Protein AF-A0A7J4EYI5-F1 (afdb_monomer)

Radius of gyration: 13.17 Å; Cα contacts (8 Å, |Δi|>4): 107; chains: 1; bounding box: 33×22×32 Å

Structure (mmCIF, N/CA/C/O backbone):
data_AF-A0A7J4EYI5-F1
#
_entry.id   AF-A0A7J4EYI5-F1
#
loop_
_atom_site.group_PDB
_atom_site.id
_atom_site.type_symbol
_atom_site.label_atom_id
_atom_site.label_alt_id
_atom_site.label_comp_id
_atom_site.label_asym_id
_atom_site.label_entity_id
_atom_site.label_seq_id
_atom_site.pdbx_PDB_ins_code
_atom_site.Cartn_x
_atom_site.Cartn_y
_atom_site.Cartn_z
_atom_site.occupancy
_atom_site.B_iso_or_equiv
_atom_site.auth_seq_id
_atom_site.auth_comp_id
_atom_site.auth_asym_id
_atom_site.auth_atom_id
_atom_site.pdbx_PDB_model_num
ATOM 1 N N . ALA A 1 1 ? -18.274 3.293 6.964 1.00 93.19 1 ALA A N 1
ATOM 2 C CA . ALA A 1 1 ? -17.429 2.098 7.154 1.00 93.19 1 ALA A CA 1
ATOM 3 C C . ALA A 1 1 ? -17.949 1.237 8.305 1.00 93.19 1 ALA A C 1
ATOM 5 O O . ALA A 1 1 ? -18.732 0.346 8.021 1.00 93.19 1 ALA A O 1
ATOM 6 N N . LYS A 1 2 ? -17.668 1.566 9.579 1.00 96.00 2 LYS A N 1
ATOM 7 C CA . LYS A 1 2 ? -18.045 0.757 10.766 1.00 96.00 2 LYS A CA 1
ATOM 8 C C . LYS A 1 2 ? -19.498 0.254 10.787 1.00 96.00 2 LYS A C 1
ATOM 10 O O . LYS A 1 2 ? -19.729 -0.946 10.802 1.00 96.00 2 LYS A O 1
ATOM 15 N N . ARG A 1 3 ? -20.488 1.153 10.691 1.00 97.62 3 ARG A N 1
ATOM 16 C CA . ARG A 1 3 ? -21.920 0.774 10.672 1.00 97.62 3 ARG A CA 1
ATOM 17 C C . ARG A 1 3 ? -22.294 -0.158 9.512 1.00 97.62 3 ARG A C 1
ATOM 19 O O . ARG A 1 3 ? -23.190 -0.977 9.660 1.00 97.62 3 ARG A O 1
ATOM 26 N N . LEU A 1 4 ? -21.633 0.002 8.367 1.00 97.81 4 LEU A N 1
ATOM 27 C CA . LEU A 1 4 ? -21.891 -0.782 7.158 1.00 97.81 4 LEU A CA 1
ATOM 28 C C . LEU A 1 4 ? -21.103 -2.099 7.127 1.00 97.81 4 LEU A C 1
ATOM 30 O O . LEU A 1 4 ? -21.328 -2.875 6.212 1.00 97.81 4 LEU A O 1
ATOM 34 N N . LYS A 1 5 ? -20.209 -2.343 8.102 1.00 96.75 5 LYS A N 1
ATOM 35 C CA . LYS A 1 5 ? -19.379 -3.555 8.200 1.00 96.75 5 LYS A CA 1
ATOM 36 C C . LYS A 1 5 ? -18.665 -3.892 6.884 1.00 96.75 5 LYS A C 1
ATOM 38 O O . LYS A 1 5 ? -18.736 -5.013 6.404 1.00 96.75 5 LYS A O 1
ATOM 43 N N . VAL A 1 6 ? -18.041 -2.879 6.285 1.00 97.88 6 VAL A N 1
ATOM 44 C CA . VAL A 1 6 ? -17.229 -3.056 5.072 1.00 97.88 6 VAL A CA 1
ATOM 45 C C . VAL A 1 6 ? -15.945 -3.809 5.406 1.00 97.88 6 VAL A C 1
ATOM 47 O O . VAL A 1 6 ? -15.411 -3.615 6.497 1.00 97.88 6 VAL A O 1
ATOM 50 N N . ASP A 1 7 ? -15.431 -4.588 4.458 1.00 98.00 7 ASP A N 1
ATOM 51 C CA . ASP A 1 7 ? -14.179 -5.334 4.631 1.00 98.00 7 ASP A CA 1
ATOM 52 C C . ASP A 1 7 ? -12.952 -4.410 4.670 1.00 98.00 7 ASP A C 1
ATOM 54 O O . ASP A 1 7 ? -12.017 -4.640 5.429 1.00 98.00 7 ASP A O 1
ATOM 58 N N . ALA A 1 8 ? -12.968 -3.331 3.878 1.00 98.25 8 ALA A N 1
ATOM 59 C CA . ALA A 1 8 ? -11.876 -2.365 3.812 1.00 98.25 8 ALA A CA 1
ATOM 60 C C . ALA A 1 8 ? -12.350 -0.960 3.407 1.00 98.25 8 ALA A C 1
ATOM 62 O O . ALA A 1 8 ? -13.458 -0.763 2.897 1.00 98.25 8 ALA A O 1
ATOM 63 N N . VAL A 1 9 ? -11.482 0.034 3.601 1.00 98.50 9 VAL A N 1
ATOM 64 C CA . VAL A 1 9 ? -11.630 1.395 3.064 1.00 98.50 9 VAL A CA 1
ATOM 65 C C . VAL A 1 9 ? -10.446 1.771 2.179 1.00 98.50 9 VAL A C 1
ATOM 67 O O . VAL A 1 9 ? -9.349 1.249 2.338 1.00 98.50 9 VAL A O 1
ATOM 70 N N . VAL A 1 10 ? -10.650 2.726 1.271 1.00 98.50 10 VAL A N 1
ATOM 71 C CA . VAL A 1 10 ? -9.576 3.276 0.431 1.00 98.50 10 VAL A CA 1
ATOM 72 C C . VAL A 1 10 ? -9.144 4.639 0.972 1.00 98.50 10 VAL A C 1
ATOM 74 O O . VAL A 1 10 ? -9.988 5.515 1.172 1.00 98.50 10 VAL A O 1
ATOM 77 N N . ALA A 1 11 ? -7.841 4.837 1.184 1.00 98.31 11 ALA A N 1
ATOM 78 C CA . ALA A 1 11 ? -7.269 6.084 1.702 1.00 98.31 11 ALA A CA 1
ATOM 79 C C . ALA A 1 11 ? -6.015 6.513 0.910 1.00 98.31 11 ALA A C 1
ATOM 81 O O . ALA A 1 11 ? -5.302 5.673 0.385 1.00 98.31 11 ALA A O 1
ATOM 82 N N . PRO A 1 12 ? -5.722 7.814 0.755 1.00 98.19 12 PRO A N 1
ATOM 83 C CA . PRO A 1 12 ? -4.682 8.260 -0.176 1.00 98.19 12 PRO A CA 1
ATOM 84 C C . PRO A 1 12 ? -3.255 8.124 0.387 1.00 98.19 12 PRO A C 1
ATOM 86 O O . PRO A 1 12 ? -2.898 8.827 1.332 1.00 98.19 12 PRO A O 1
ATOM 89 N N . ALA A 1 13 ? -2.388 7.356 -0.286 1.00 98.00 13 ALA A N 1
ATOM 90 C CA . ALA A 1 13 ? -0.954 7.274 0.034 1.00 98.00 13 ALA A CA 1
ATOM 91 C C . ALA A 1 13 ? -0.207 8.606 -0.195 1.00 98.00 13 ALA A C 1
ATOM 93 O O . ALA A 1 13 ? 0.796 8.897 0.449 1.00 98.00 13 ALA A O 1
ATOM 94 N N . THR A 1 14 ? -0.708 9.453 -1.101 1.00 97.88 14 THR A N 1
ATOM 95 C CA . THR A 1 14 ? -0.122 10.768 -1.426 1.00 97.88 14 THR A CA 1
ATOM 96 C C . THR A 1 14 ? -0.386 11.837 -0.363 1.00 97.88 14 THR A C 1
ATOM 98 O O . THR A 1 14 ? 0.110 12.957 -0.476 1.00 97.88 14 THR A O 1
ATOM 101 N N . ARG A 1 15 ? -1.185 11.530 0.670 1.00 98.00 15 ARG A N 1
ATOM 102 C CA . ARG A 1 15 ? -1.504 12.449 1.773 1.00 98.00 15 ARG A CA 1
ATOM 103 C C . ARG A 1 15 ? -1.432 11.714 3.121 1.00 98.00 15 ARG A C 1
ATOM 105 O O . ARG A 1 15 ? -2.489 11.446 3.695 1.00 98.00 15 ARG A O 1
ATOM 112 N N . PRO A 1 16 ? -0.224 11.429 3.650 1.00 96.94 16 PRO A N 1
ATOM 113 C CA . PRO A 1 16 ? -0.039 10.638 4.873 1.00 96.94 16 PRO A CA 1
ATOM 114 C C . PRO A 1 16 ? -0.851 11.130 6.079 1.00 96.94 16 PRO A C 1
ATOM 116 O O . PRO A 1 16 ? -1.466 10.327 6.767 1.00 96.94 16 PRO A O 1
ATOM 119 N N . GLU A 1 17 ? -0.976 12.445 6.280 1.00 97.81 17 GLU A N 1
ATOM 120 C CA . GLU A 1 17 ? 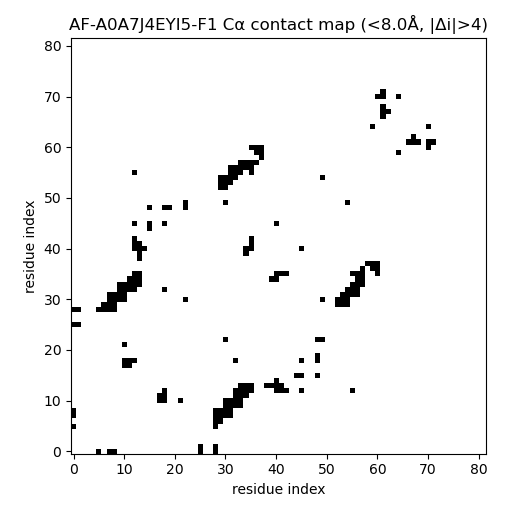-1.799 12.996 7.372 1.00 97.81 17 GLU A CA 1
ATOM 121 C C . GLU A 1 17 ? -3.285 12.617 7.254 1.00 97.81 17 GLU A C 1
ATOM 123 O O . GLU A 1 17 ? -3.956 12.312 8.243 1.00 97.81 17 GLU A O 1
ATOM 128 N N . ARG A 1 18 ? -3.818 12.581 6.022 1.00 98.19 18 ARG A N 1
ATOM 129 C CA . ARG A 1 18 ? -5.192 12.118 5.779 1.00 98.19 18 ARG A CA 1
ATOM 130 C C . ARG A 1 18 ? -5.310 10.609 5.939 1.00 98.19 18 ARG A C 1
ATOM 132 O O . ARG A 1 18 ? -6.323 10.162 6.464 1.00 98.19 18 ARG A O 1
ATOM 139 N N . LEU A 1 19 ? -4.311 9.846 5.493 1.00 98.56 19 LEU A N 1
ATOM 140 C CA . LEU A 1 19 ? -4.257 8.400 5.706 1.00 98.56 19 LEU A CA 1
ATOM 141 C C . LEU A 1 19 ? -4.311 8.076 7.204 1.00 98.56 19 LEU A C 1
ATOM 143 O O . LEU A 1 19 ? -5.185 7.320 7.618 1.00 98.56 19 LEU A O 1
ATOM 147 N N . LYS A 1 20 ? -3.466 8.723 8.014 1.00 98.56 20 LYS A N 1
ATOM 148 C CA . LYS A 1 20 ? -3.443 8.566 9.472 1.00 98.56 20 LYS A CA 1
ATOM 149 C C . LYS A 1 20 ? -4.785 8.914 10.109 1.00 98.56 20 LYS A C 1
ATOM 151 O O . LYS A 1 20 ? -5.359 8.092 10.811 1.00 98.56 20 LYS A O 1
ATOM 156 N N . THR A 1 21 ? -5.347 10.071 9.753 1.00 98.69 21 THR A N 1
ATOM 157 C CA . THR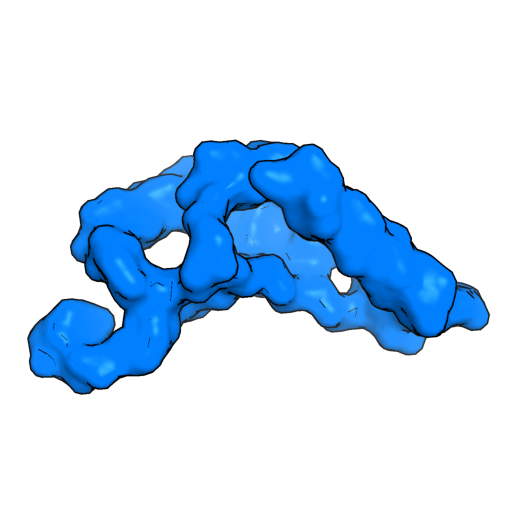 A 1 21 ? -6.676 10.486 10.235 1.00 98.69 21 THR A CA 1
ATOM 158 C C . THR A 1 21 ? -7.751 9.440 9.916 1.00 98.69 21 THR A C 1
ATOM 160 O O . THR A 1 21 ? -8.612 9.155 10.744 1.00 98.69 21 THR A O 1
ATOM 163 N N . ILE A 1 22 ? -7.725 8.853 8.713 1.00 98.44 22 ILE A N 1
ATOM 164 C CA . ILE A 1 22 ? -8.679 7.808 8.326 1.00 98.44 22 ILE A CA 1
ATOM 165 C C . ILE A 1 22 ? -8.432 6.529 9.130 1.00 98.44 22 ILE A C 1
ATOM 167 O O . ILE A 1 22 ? -9.407 5.980 9.641 1.00 98.44 22 ILE A O 1
ATOM 171 N N . LYS A 1 23 ? -7.176 6.083 9.276 1.00 98.12 23 LYS A N 1
ATOM 172 C CA . LYS A 1 23 ? -6.811 4.891 10.058 1.00 98.12 23 LYS A CA 1
ATOM 173 C C . LYS A 1 23 ? -7.309 5.006 11.503 1.00 98.12 23 LYS A C 1
ATOM 175 O O . LYS A 1 23 ? -8.011 4.110 11.965 1.00 98.12 23 LYS A O 1
ATOM 180 N N . ASP A 1 24 ? -7.097 6.155 12.146 1.00 98.25 24 ASP A N 1
ATOM 181 C CA . ASP A 1 24 ? -7.579 6.436 13.507 1.00 98.25 24 ASP A CA 1
ATOM 182 C C . ASP A 1 24 ? -9.117 6.357 13.613 1.00 98.25 24 ASP A C 1
ATOM 184 O O . ASP A 1 24 ? -9.672 5.840 14.585 1.00 98.25 24 ASP A O 1
ATOM 188 N N . ILE A 1 25 ? -9.841 6.831 12.590 1.00 98.19 25 ILE A N 1
ATOM 189 C CA . ILE A 1 25 ? -11.311 6.781 12.556 1.00 98.19 25 ILE A CA 1
ATOM 190 C C . ILE A 1 25 ? -11.821 5.350 12.353 1.00 98.19 25 ILE A C 1
ATOM 192 O O . ILE A 1 25 ? -12.822 4.961 12.974 1.00 98.19 25 ILE A O 1
ATOM 196 N N . VAL A 1 26 ? -11.204 4.576 11.454 1.00 97.69 26 VAL A N 1
ATOM 197 C CA . VAL A 1 26 ? -11.707 3.251 11.054 1.00 97.69 26 VAL A CA 1
ATOM 198 C C . VAL A 1 26 ? -11.252 2.121 11.977 1.00 97.69 26 VAL A C 1
ATOM 200 O O . VAL A 1 26 ? -12.009 1.160 12.117 1.00 97.69 26 VAL A O 1
ATOM 203 N N . GLY A 1 27 ? -10.137 2.282 12.696 1.00 96.75 27 GLY A N 1
ATOM 204 C CA . GLY A 1 27 ? -9.590 1.274 13.608 1.00 96.75 27 GLY A CA 1
ATOM 205 C C . GLY A 1 27 ? -9.138 0.023 12.854 1.00 96.75 27 GLY A C 1
ATOM 206 O O . GLY A 1 27 ? -8.381 0.124 11.892 1.00 96.75 27 GLY A O 1
ATOM 207 N N . ASP A 1 28 ? -9.665 -1.132 13.258 1.00 96.56 28 ASP A N 1
ATOM 208 C CA . ASP A 1 28 ? -9.275 -2.456 12.741 1.00 96.56 28 ASP A CA 1
ATOM 209 C C . ASP A 1 28 ? -9.807 -2.769 11.330 1.00 96.56 28 ASP A C 1
ATOM 211 O O . ASP A 1 28 ? -9.515 -3.818 10.769 1.00 96.56 28 ASP A O 1
ATOM 215 N N . ILE A 1 29 ? -10.617 -1.887 10.733 1.00 98.25 29 ILE A N 1
ATOM 216 C CA . ILE A 1 29 ? -11.027 -2.058 9.332 1.00 98.25 29 ILE A CA 1
ATOM 217 C C . ILE A 1 29 ? -9.803 -1.817 8.445 1.00 98.25 29 ILE A C 1
ATOM 219 O O . ILE A 1 29 ? -9.214 -0.735 8.503 1.00 98.25 29 ILE A O 1
ATOM 223 N N . ALA A 1 30 ? -9.481 -2.789 7.590 1.00 98.38 30 ALA A N 1
ATOM 224 C CA . ALA A 1 30 ? -8.341 -2.724 6.685 1.00 98.38 30 ALA A CA 1
ATOM 225 C C . ALA A 1 30 ? -8.370 -1.472 5.793 1.00 98.38 30 ALA A C 1
ATOM 227 O O . ALA A 1 30 ? -9.423 -1.022 5.318 1.00 98.38 30 ALA A O 1
ATOM 228 N N . VAL A 1 31 ? -7.193 -0.917 5.527 1.00 98.62 31 VAL A N 1
ATOM 229 C CA . VAL A 1 31 ? -6.997 0.245 4.664 1.00 98.62 31 VAL A CA 1
ATOM 230 C C . VAL A 1 31 ? -6.201 -0.155 3.428 1.00 98.62 31 VAL A C 1
ATOM 232 O O . VAL A 1 31 ? -5.104 -0.696 3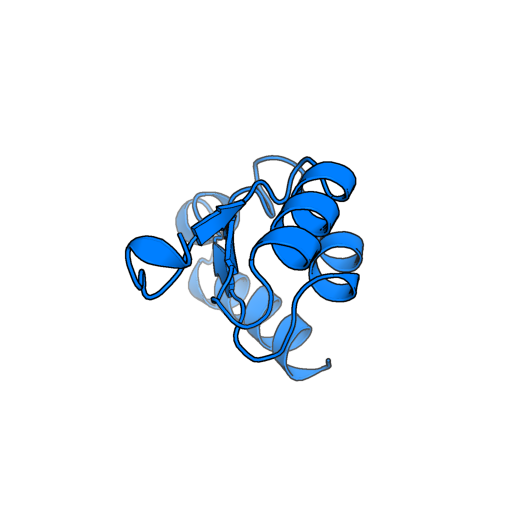.514 1.00 98.62 31 VAL A O 1
ATOM 235 N N . MET A 1 32 ? -6.732 0.177 2.254 1.00 98.50 32 MET A N 1
ATOM 236 C CA . MET A 1 32 ? -6.048 0.034 0.972 1.00 98.50 32 MET A CA 1
ATOM 237 C C . MET A 1 32 ? -5.583 1.406 0.473 1.00 98.50 32 MET A C 1
ATOM 239 O O . MET A 1 32 ? -6.399 2.301 0.237 1.00 98.50 32 MET A O 1
ATOM 243 N N . SER A 1 33 ? -4.273 1.579 0.297 1.00 98.31 33 SER A N 1
ATOM 244 C CA . SER A 1 33 ? -3.655 2.878 0.013 1.00 98.31 33 SER A CA 1
ATOM 245 C C . SER A 1 33 ? -3.065 2.993 -1.397 1.00 98.31 33 SER A C 1
ATOM 247 O O . SER A 1 33 ? -1.904 2.631 -1.608 1.00 98.31 33 SER A O 1
ATOM 249 N N . PRO A 1 34 ? -3.810 3.523 -2.390 1.00 98.31 34 PRO A N 1
ATOM 250 C CA . PRO A 1 34 ? -3.262 3.837 -3.704 1.00 98.31 34 PRO A CA 1
ATOM 251 C C . PRO A 1 34 ? -2.433 5.121 -3.702 1.00 98.31 34 PRO A C 1
ATOM 253 O O . PRO A 1 34 ? -2.687 6.056 -2.939 1.00 98.31 34 PRO A O 1
ATOM 256 N N . GLY A 1 35 ? -1.486 5.192 -4.641 1.00 96.94 35 GLY A N 1
ATOM 257 C CA . GLY A 1 35 ? -0.701 6.400 -4.921 1.00 96.94 35 GLY A CA 1
ATOM 258 C C . GLY A 1 35 ? 0.806 6.270 -4.682 1.00 96.94 35 GLY A C 1
ATOM 259 O O . GLY A 1 35 ? 1.530 7.249 -4.843 1.00 96.94 35 GLY A O 1
ATOM 260 N N . ILE A 1 36 ? 1.291 5.078 -4.336 1.00 97.19 36 ILE A N 1
ATOM 261 C CA . ILE A 1 36 ? 2.724 4.766 -4.276 1.00 97.19 36 ILE A CA 1
ATOM 262 C C . ILE A 1 36 ? 3.322 4.685 -5.696 1.00 97.19 36 ILE A C 1
ATOM 264 O O . ILE A 1 36 ? 2.645 4.273 -6.643 1.00 97.19 36 ILE A O 1
ATOM 268 N N . GLY A 1 37 ? 4.589 5.090 -5.849 1.00 94.69 37 GLY A N 1
ATOM 269 C CA . GLY A 1 37 ? 5.317 5.051 -7.123 1.00 94.69 37 GLY A CA 1
ATOM 270 C C . GLY A 1 37 ? 4.969 6.242 -8.018 1.00 94.69 37 GLY A C 1
ATOM 271 O O . GLY A 1 37 ? 5.280 7.381 -7.680 1.00 94.69 37 GLY A O 1
ATOM 272 N N . ALA A 1 38 ? 4.254 6.001 -9.119 1.00 93.25 38 ALA A N 1
ATOM 273 C CA . ALA A 1 38 ? 3.975 6.988 -10.172 1.00 93.25 38 ALA A CA 1
ATOM 274 C C . ALA A 1 38 ? 3.248 8.277 -9.725 1.00 93.25 38 ALA A C 1
ATOM 276 O O . ALA A 1 38 ? 3.242 9.261 -10.459 1.00 93.25 38 ALA A O 1
ATOM 277 N N . GLN A 1 39 ? 2.581 8.280 -8.564 1.00 93.25 39 GLN A N 1
ATOM 278 C CA . GLN A 1 39 ? 1.909 9.471 -8.015 1.00 93.25 39 GLN A CA 1
ATOM 279 C C . GLN A 1 39 ? 2.708 10.149 -6.887 1.00 93.25 39 GLN A C 1
ATOM 281 O O . GLN A 1 39 ? 2.235 11.128 -6.312 1.00 9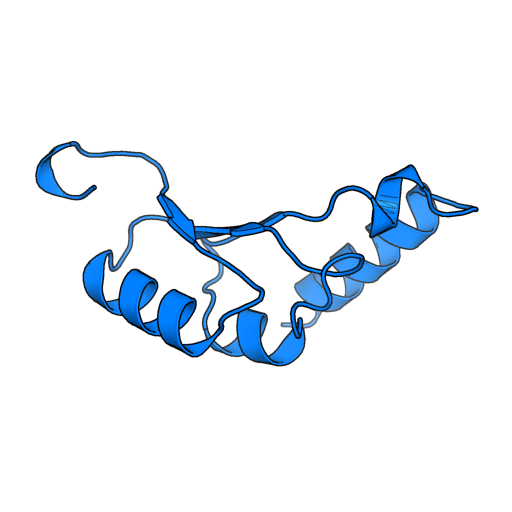3.25 39 GLN A O 1
ATOM 286 N N . GLY A 1 40 ? 3.903 9.644 -6.567 1.00 92.88 40 GLY A N 1
ATOM 287 C CA . GLY A 1 40 ? 4.814 10.252 -5.599 1.00 92.88 40 GLY A CA 1
ATOM 288 C C . GLY A 1 40 ? 4.450 10.035 -4.128 1.00 92.88 40 GLY A C 1
ATOM 289 O O . GLY A 1 40 ? 4.947 10.767 -3.277 1.00 92.88 40 GLY A O 1
ATOM 290 N N . GLY A 1 41 ? 3.585 9.069 -3.800 1.00 95.00 41 GLY A N 1
ATOM 291 C CA . GLY A 1 41 ? 3.345 8.680 -2.410 1.00 95.00 41 GLY A CA 1
ATOM 292 C C . GLY A 1 41 ? 4.631 8.189 -1.739 1.00 95.00 41 GLY A C 1
ATOM 293 O O . GLY A 1 41 ? 5.328 7.329 -2.280 1.00 95.00 41 GLY A O 1
ATOM 294 N N . ASP A 1 42 ? 4.933 8.738 -0.562 1.00 96.62 42 ASP A N 1
ATOM 295 C CA . ASP A 1 42 ? 6.104 8.371 0.237 1.00 96.62 42 ASP A CA 1
ATOM 296 C C . ASP A 1 42 ? 5.856 7.025 0.925 1.00 96.62 42 ASP A C 1
ATOM 298 O O . ASP A 1 42 ? 5.100 6.935 1.894 1.00 96.62 42 ASP A O 1
ATOM 302 N N . LEU A 1 43 ? 6.485 5.973 0.396 1.00 95.50 43 LEU A N 1
ATOM 303 C CA . LEU A 1 43 ? 6.289 4.609 0.875 1.00 95.50 43 LEU A CA 1
ATOM 304 C C . LEU A 1 43 ? 6.650 4.454 2.354 1.00 95.50 43 LEU A C 1
ATOM 306 O O . LEU A 1 43 ? 5.900 3.813 3.077 1.00 95.50 43 LEU A O 1
ATOM 310 N N . ASN A 1 44 ? 7.742 5.058 2.828 1.00 95.44 44 ASN A N 1
ATOM 311 C CA . ASN A 1 44 ? 8.159 4.890 4.220 1.00 95.44 44 ASN A CA 1
ATOM 312 C C . ASN A 1 44 ? 7.145 5.517 5.176 1.00 95.44 44 ASN A C 1
ATOM 314 O O . ASN A 1 44 ? 6.699 4.849 6.101 1.00 95.44 44 ASN A O 1
ATOM 318 N N . LYS A 1 45 ? 6.699 6.749 4.894 1.00 97.00 45 LYS A N 1
ATOM 319 C CA . LYS A 1 45 ? 5.670 7.410 5.715 1.00 97.00 45 LYS A CA 1
ATOM 320 C C . LYS A 1 45 ? 4.341 6.667 5.713 1.00 97.00 45 LYS A C 1
ATOM 322 O O . LYS A 1 45 ? 3.637 6.686 6.713 1.00 97.00 45 LYS A O 1
ATOM 327 N N . VAL A 1 46 ? 3.971 6.063 4.584 1.00 97.62 46 VAL A N 1
ATOM 328 C CA . VAL A 1 46 ? 2.755 5.248 4.489 1.00 97.62 46 VAL A CA 1
ATOM 329 C C . VAL A 1 46 ? 2.902 3.988 5.337 1.00 97.62 46 VAL A C 1
ATOM 331 O O . VAL A 1 46 ? 2.016 3.701 6.132 1.00 97.62 46 VAL A O 1
ATOM 334 N N . LEU A 1 47 ? 4.029 3.280 5.235 1.00 96.00 47 LEU A N 1
ATOM 335 C CA . LEU A 1 47 ? 4.288 2.073 6.025 1.00 96.00 47 LEU A CA 1
ATOM 336 C C . LEU A 1 47 ? 4.419 2.342 7.529 1.00 96.00 47 LEU A C 1
ATOM 338 O O . LEU A 1 47 ? 4.112 1.457 8.311 1.00 96.00 47 LEU A O 1
ATOM 342 N N . ASP A 1 48 ? 4.807 3.549 7.946 1.00 97.00 48 ASP A N 1
ATOM 343 C CA . ASP A 1 48 ? 4.797 3.938 9.366 1.00 97.00 48 ASP A CA 1
ATOM 344 C C . ASP A 1 48 ? 3.367 4.116 9.934 1.00 97.00 48 ASP A C 1
ATOM 346 O O . ASP A 1 48 ? 3.193 4.249 11.145 1.00 97.00 48 ASP A O 1
ATOM 350 N N . ILE A 1 49 ? 2.342 4.167 9.072 1.00 97.69 49 ILE A N 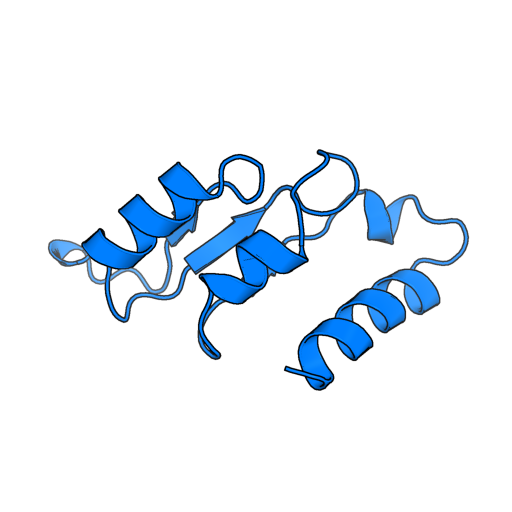1
ATOM 351 C CA . ILE A 1 49 ? 0.926 4.327 9.451 1.00 97.69 49 ILE A CA 1
ATOM 352 C C . ILE A 1 49 ? 0.149 3.013 9.304 1.00 97.69 49 ILE A C 1
ATOM 354 O O . ILE A 1 49 ? -0.782 2.763 10.071 1.00 97.69 49 ILE A O 1
ATOM 358 N N . LEU A 1 50 ? 0.477 2.222 8.283 1.00 96.62 50 LEU A N 1
ATOM 359 C CA . LEU A 1 50 ? -0.215 0.975 7.970 1.00 96.62 50 LEU A CA 1
ATOM 360 C C . LEU A 1 50 ? 0.148 -0.144 8.955 1.00 96.62 50 LEU A C 1
ATOM 362 O O . LEU A 1 50 ? 1.250 -0.189 9.494 1.00 96.62 50 LEU A O 1
ATOM 366 N N . THR A 1 51 ? -0.793 -1.062 9.157 1.00 95.69 51 THR A N 1
ATOM 367 C CA . THR A 1 51 ? -0.614 -2.295 9.936 1.00 95.69 51 THR A CA 1
ATOM 368 C C . THR A 1 51 ? -0.467 -3.513 9.021 1.00 95.69 51 THR A C 1
ATOM 370 O O . THR A 1 51 ? -0.638 -3.413 7.810 1.00 95.69 51 THR A O 1
ATOM 373 N N . GLU A 1 52 ? -0.196 -4.684 9.597 1.00 93.81 52 GLU A N 1
ATOM 374 C CA . GLU A 1 52 ? -0.090 -5.965 8.873 1.00 93.81 52 GLU A CA 1
ATOM 375 C C . GLU A 1 52 ? -1.359 -6.364 8.096 1.00 93.81 52 GLU A C 1
ATOM 377 O O . GLU A 1 52 ? -1.264 -7.009 7.056 1.00 93.81 52 GLU A O 1
ATOM 382 N N . ASP A 1 53 ? -2.532 -5.909 8.550 1.00 95.44 53 ASP A N 1
ATOM 383 C CA . ASP A 1 53 ? -3.821 -6.110 7.869 1.00 95.44 53 ASP A CA 1
ATOM 384 C C . ASP A 1 53 ? -4.122 -5.087 6.752 1.00 95.44 53 ASP A C 1
ATOM 386 O O . ASP A 1 53 ? -5.184 -5.139 6.123 1.00 95.44 53 ASP A O 1
ATOM 390 N N . ASP A 1 54 ? -3.227 -4.126 6.508 1.00 97.62 54 ASP A N 1
ATOM 391 C CA . ASP A 1 54 ? -3.409 -3.076 5.507 1.00 97.62 54 ASP A CA 1
ATOM 392 C C . ASP A 1 54 ? -2.606 -3.343 4.224 1.00 97.62 54 ASP A C 1
ATOM 394 O O . ASP A 1 54 ? -1.670 -4.137 4.172 1.00 97.62 54 ASP A O 1
ATOM 398 N N . TYR A 1 55 ? -2.952 -2.619 3.156 1.00 97.44 55 TYR A N 1
ATOM 399 C CA . TYR A 1 55 ? -2.382 -2.836 1.830 1.00 97.44 55 TYR A CA 1
ATOM 400 C C . TYR A 1 55 ? -1.973 -1.522 1.168 1.00 97.44 55 TYR A C 1
ATOM 402 O O . TYR A 1 55 ? -2.678 -0.513 1.239 1.00 97.44 55 TYR A O 1
ATOM 410 N N . ILE A 1 56 ? -0.875 -1.551 0.413 1.00 97.81 56 ILE A N 1
ATOM 411 C CA . ILE A 1 56 ? -0.581 -0.529 -0.599 1.00 97.81 56 ILE A CA 1
ATOM 412 C C . ILE A 1 56 ? -1.101 -0.987 -1.962 1.00 97.81 56 ILE A C 1
ATOM 414 O O . ILE A 1 56 ? -1.061 -2.171 -2.289 1.00 97.81 56 ILE A O 1
ATOM 418 N N . ILE A 1 57 ? -1.559 -0.045 -2.787 1.00 98.12 57 ILE A N 1
ATOM 419 C CA . ILE A 1 57 ? -1.929 -0.319 -4.180 1.00 98.12 57 ILE A CA 1
ATOM 420 C C . ILE A 1 57 ? -0.915 0.363 -5.096 1.00 98.12 57 ILE A C 1
ATOM 422 O O . ILE A 1 57 ? -0.812 1.596 -5.133 1.00 98.12 57 ILE A O 1
ATOM 426 N N . VAL A 1 58 ? -0.201 -0.451 -5.873 1.00 98.06 58 VAL A N 1
ATOM 427 C CA . VAL A 1 58 ? 0.788 -0.007 -6.857 1.00 98.06 58 VAL A CA 1
ATOM 428 C C . VAL A 1 58 ? 0.333 -0.433 -8.252 1.00 98.06 58 VAL A C 1
ATOM 430 O O . VAL A 1 58 ? 0.113 -1.611 -8.507 1.00 98.06 58 VAL A O 1
ATOM 433 N N . GLY A 1 59 ? 0.155 0.545 -9.142 1.00 97.94 59 GLY A N 1
ATOM 434 C CA . GLY A 1 59 ? -0.314 0.336 -10.517 1.00 97.94 59 GLY A CA 1
ATOM 435 C C . GLY A 1 59 ? 0.791 0.577 -11.543 1.00 97.94 59 GLY A C 1
ATOM 436 O O . GLY A 1 59 ? 1.655 -0.273 -11.727 1.00 97.94 59 GLY A O 1
ATOM 437 N N . ARG A 1 60 ? 0.759 1.757 -12.184 1.00 98.00 60 ARG A N 1
ATOM 438 C CA . ARG A 1 60 ? 1.668 2.169 -13.277 1.00 98.00 60 ARG A CA 1
ATOM 439 C C . ARG A 1 60 ? 3.136 1.891 -13.007 1.00 98.00 60 ARG A C 1
ATOM 441 O O . ARG A 1 60 ? 3.844 1.417 -13.878 1.00 98.00 60 ARG A O 1
ATOM 448 N N . ASP A 1 61 ? 3.565 2.126 -11.775 1.00 97.88 61 ASP A N 1
ATOM 449 C CA . ASP A 1 61 ? 4.951 1.910 -11.385 1.00 97.88 61 ASP A CA 1
ATOM 450 C C . ASP A 1 61 ? 5.406 0.448 -11.561 1.00 97.88 61 ASP A C 1
ATOM 452 O O . ASP A 1 61 ? 6.573 0.221 -11.837 1.00 97.88 61 ASP A O 1
ATOM 456 N N . ILE A 1 62 ? 4.489 -0.527 -11.480 1.00 98.44 62 ILE A N 1
ATOM 457 C CA . ILE A 1 62 ? 4.747 -1.937 -11.808 1.00 98.44 62 ILE A CA 1
ATOM 458 C C . ILE A 1 62 ? 4.486 -2.207 -13.293 1.00 98.44 62 ILE A C 1
ATOM 460 O O . ILE A 1 62 ? 5.384 -2.673 -13.987 1.00 98.44 62 ILE A O 1
ATOM 464 N N . TYR A 1 63 ? 3.272 -1.952 -13.798 1.00 98.12 63 TYR A N 1
ATOM 465 C CA . TYR A 1 63 ? 2.890 -2.447 -15.130 1.00 98.12 63 TYR A CA 1
ATOM 466 C C . TYR A 1 63 ? 3.485 -1.655 -16.305 1.00 98.12 63 TYR A C 1
ATOM 468 O O . TYR A 1 63 ? 3.505 -2.175 -17.415 1.00 98.12 63 TYR A O 1
ATOM 476 N N . GLU A 1 64 ? 3.958 -0.424 -16.087 1.00 98.38 64 GLU A N 1
ATOM 477 C CA . GLU A 1 64 ? 4.687 0.372 -17.094 1.00 98.38 64 GLU A CA 1
ATOM 478 C C . GLU A 1 64 ?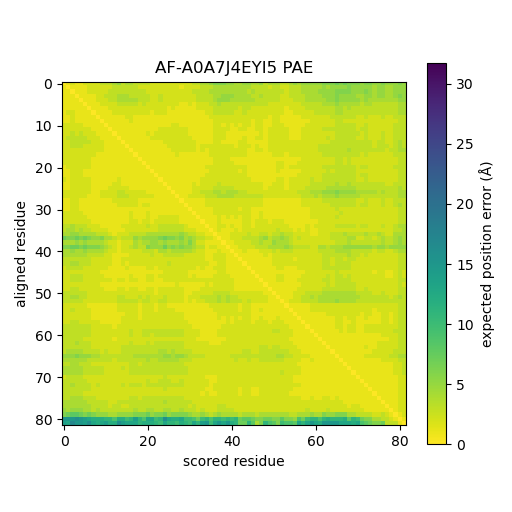 6.211 0.252 -16.926 1.00 98.38 64 GLU A C 1
ATOM 480 O O . GLU A 1 64 ? 6.963 0.881 -17.667 1.00 98.38 64 GLU A O 1
ATOM 485 N N . SER A 1 65 ? 6.688 -0.535 -15.954 1.00 98.19 65 SER A N 1
ATOM 486 C CA . SER A 1 65 ? 8.118 -0.789 -15.768 1.00 98.19 65 SER A CA 1
ATOM 487 C C . SER A 1 65 ? 8.683 -1.624 -16.918 1.00 98.19 65 SER A C 1
ATOM 489 O O . SER A 1 65 ? 8.008 -2.515 -17.430 1.00 98.19 65 SER A O 1
ATOM 491 N N . GLU A 1 66 ? 9.958 -1.409 -17.262 1.00 98.38 66 GLU A N 1
ATOM 492 C CA . GLU A 1 66 ? 10.687 -2.259 -18.217 1.00 98.38 66 GLU A CA 1
ATOM 493 C C . GLU A 1 66 ? 10.666 -3.741 -17.811 1.00 98.38 66 GLU A C 1
ATOM 495 O O . GLU A 1 66 ? 10.642 -4.625 -18.666 1.00 98.38 66 GLU A O 1
ATOM 500 N N . ASN A 1 67 ? 10.643 -4.021 -16.502 1.00 98.44 67 ASN A N 1
A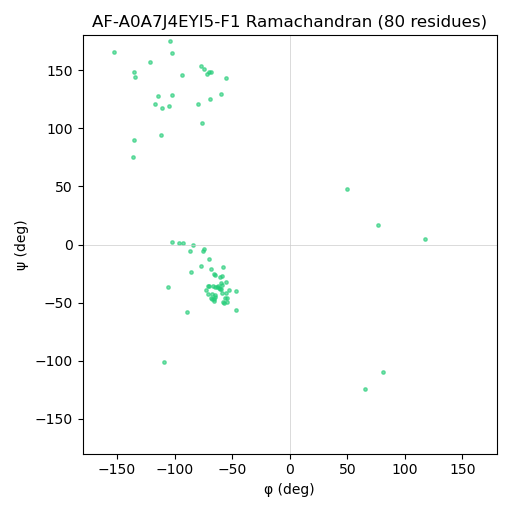TOM 501 C CA . ASN A 1 67 ? 10.512 -5.368 -15.960 1.00 98.44 67 ASN A CA 1
ATOM 502 C C . ASN A 1 67 ? 9.493 -5.391 -14.803 1.00 98.44 67 ASN A C 1
ATOM 504 O O . ASN A 1 67 ? 9.872 -5.231 -13.637 1.00 98.44 67 ASN A O 1
ATOM 508 N N . PRO A 1 68 ? 8.200 -5.633 -15.098 1.00 98.69 68 PRO A N 1
ATOM 509 C CA . PRO A 1 68 ? 7.143 -5.636 -14.088 1.00 98.69 68 PRO A CA 1
ATOM 510 C C . PRO A 1 68 ? 7.356 -6.660 -12.968 1.00 98.69 68 PRO A C 1
ATOM 512 O O . PRO A 1 68 ? 7.032 -6.380 -11.816 1.00 98.69 68 PRO A O 1
ATOM 515 N N . ALA A 1 69 ? 7.933 -7.829 -13.275 1.00 98.56 69 ALA A N 1
ATOM 516 C CA . ALA A 1 69 ? 8.201 -8.866 -12.278 1.00 98.56 69 ALA A CA 1
ATOM 517 C C . ALA A 1 69 ? 9.241 -8.396 -11.251 1.00 98.56 69 ALA A C 1
ATOM 519 O O . ALA A 1 69 ? 8.992 -8.458 -10.047 1.00 98.56 69 ALA A O 1
ATOM 520 N N . ASN A 1 70 ? 10.365 -7.846 -11.721 1.00 98.62 70 ASN A N 1
ATOM 521 C CA . ASN A 1 70 ? 11.387 -7.285 -10.838 1.00 98.62 70 ASN A CA 1
ATOM 522 C C . ASN A 1 70 ? 10.854 -6.086 -10.040 1.00 98.62 70 ASN A C 1
ATOM 524 O O . ASN A 1 70 ? 11.168 -5.920 -8.861 1.00 98.62 70 ASN A O 1
ATOM 528 N N . ARG A 1 71 ? 9.995 -5.266 -10.654 1.00 98.38 71 ARG A N 1
ATOM 529 C CA . ARG A 1 71 ? 9.415 -4.116 -9.965 1.00 98.38 71 ARG A CA 1
ATOM 530 C C . ARG A 1 71 ? 8.396 -4.506 -8.894 1.00 98.38 71 ARG A C 1
ATOM 532 O O . ARG A 1 71 ? 8.367 -3.879 -7.839 1.00 98.38 71 ARG A O 1
ATOM 539 N N . ALA A 1 72 ? 7.612 -5.560 -9.111 1.00 98.31 72 ALA A N 1
ATOM 540 C CA . ALA A 1 72 ? 6.771 -6.149 -8.072 1.00 98.31 72 ALA A CA 1
ATOM 541 C C . ALA A 1 72 ? 7.612 -6.754 -6.930 1.00 98.31 72 ALA A C 1
ATOM 543 O O . ALA A 1 72 ? 7.318 -6.516 -5.758 1.00 98.31 72 ALA A O 1
ATOM 544 N N . GLU A 1 73 ? 8.694 -7.469 -7.259 1.00 98.44 73 GLU A N 1
ATOM 545 C CA . GLU A 1 73 ? 9.627 -8.044 -6.281 1.00 98.44 73 GLU A CA 1
ATOM 546 C C . GLU A 1 73 ? 10.288 -6.970 -5.398 1.00 98.44 73 GLU A C 1
ATOM 548 O O . GLU A 1 73 ? 10.423 -7.159 -4.189 1.00 98.44 73 GLU A O 1
ATOM 553 N N . TYR A 1 74 ? 10.627 -5.805 -5.961 1.00 97.44 74 TYR A N 1
ATOM 554 C CA . TYR A 1 74 ? 11.123 -4.654 -5.198 1.00 97.44 74 TYR A CA 1
ATOM 555 C C . TYR A 1 74 ? 10.168 -4.255 -4.060 1.00 97.44 74 TYR A C 1
ATOM 55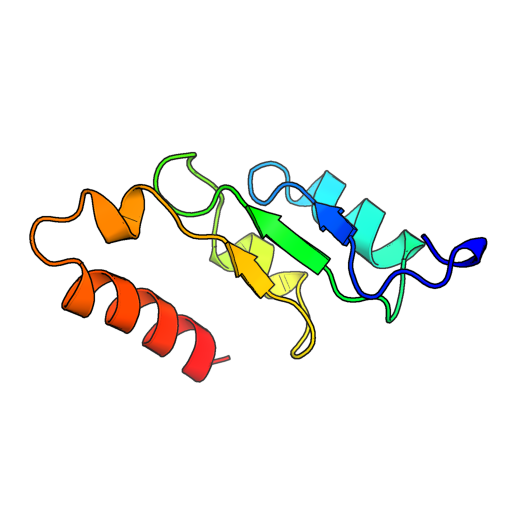7 O O . TYR A 1 74 ? 10.600 -4.121 -2.914 1.00 97.44 74 TYR A O 1
ATOM 565 N N . TYR A 1 75 ? 8.871 -4.103 -4.347 1.00 97.19 75 TYR A N 1
ATOM 566 C CA . TYR A 1 75 ? 7.884 -3.758 -3.320 1.00 97.19 75 TYR A CA 1
ATOM 567 C C . TYR A 1 75 ? 7.685 -4.892 -2.318 1.00 97.19 75 TYR A C 1
ATOM 569 O O . TYR A 1 75 ? 7.653 -4.633 -1.117 1.00 97.19 75 TYR A O 1
ATOM 577 N N . TYR A 1 76 ? 7.614 -6.138 -2.793 1.00 96.38 76 TYR A N 1
ATOM 578 C CA . TYR A 1 76 ? 7.518 -7.311 -1.926 1.00 96.38 76 TYR A CA 1
ATOM 579 C C . TYR A 1 76 ? 8.661 -7.356 -0.903 1.00 96.38 76 TYR A C 1
ATOM 581 O O . TYR A 1 76 ? 8.415 -7.534 0.287 1.00 96.38 76 TYR A O 1
ATOM 589 N N . ASN A 1 77 ? 9.900 -7.120 -1.338 1.00 96.75 77 ASN A N 1
ATOM 590 C CA . ASN A 1 77 ? 11.064 -7.137 -0.456 1.00 96.75 77 ASN A CA 1
ATOM 591 C C . ASN A 1 77 ? 11.031 -6.020 0.594 1.00 96.75 77 ASN A C 1
ATOM 593 O O . ASN A 1 77 ? 11.432 -6.257 1.729 1.00 96.75 77 ASN A O 1
ATOM 597 N N . ILE A 1 78 ? 10.530 -4.828 0.255 1.00 94.44 78 ILE A N 1
ATOM 598 C CA . ILE A 1 78 ? 10.361 -3.744 1.237 1.00 94.44 78 ILE A CA 1
ATOM 599 C C . ILE A 1 78 ? 9.324 -4.127 2.292 1.00 94.44 78 ILE A C 1
ATOM 601 O O . ILE A 1 78 ? 9.569 -3.928 3.479 1.00 94.44 78 ILE A O 1
ATOM 605 N N . LEU A 1 79 ? 8.188 -4.685 1.863 1.00 93.38 79 LEU A N 1
ATOM 606 C CA . LEU A 1 79 ? 7.116 -5.100 2.768 1.00 93.38 79 LEU A CA 1
ATOM 607 C C . LEU A 1 79 ? 7.542 -6.269 3.664 1.00 93.38 79 LEU A C 1
ATOM 609 O O . LEU A 1 79 ? 7.176 -6.295 4.826 1.00 93.38 79 LEU A O 1
ATOM 613 N N . ARG A 1 80 ? 8.354 -7.206 3.159 1.00 90.31 80 ARG A N 1
ATOM 614 C CA . ARG A 1 80 ? 8.840 -8.368 3.927 1.00 90.31 80 ARG A CA 1
ATOM 615 C C . ARG A 1 80 ? 9.819 -8.006 5.052 1.00 90.31 80 ARG A C 1
ATOM 617 O O . ARG A 1 80 ? 10.078 -8.832 5.921 1.00 90.31 80 ARG A O 1
ATOM 624 N N . LEU A 1 81 ? 10.459 -6.841 4.974 1.00 81.50 81 LEU A N 1
ATOM 625 C CA . LEU A 1 81 ? 11.481 -6.397 5.929 1.00 81.50 81 LEU A CA 1
ATOM 626 C C . LEU A 1 81 ? 10.910 -5.548 7.073 1.00 81.50 81 LEU A C 1
ATOM 628 O O . LEU A 1 81 ? 11.686 -5.070 7.902 1.00 81.50 81 LEU A O 1
ATOM 632 N N . ARG A 1 82 ? 9.593 -5.338 7.100 1.00 69.75 82 ARG A N 1
ATOM 633 C CA . ARG A 1 82 ? 8.873 -4.604 8.141 1.00 69.75 82 ARG A CA 1
ATOM 634 C C . ARG A 1 82 ? 7.888 -5.518 8.848 1.00 69.75 82 ARG A C 1
ATOM 636 O O . ARG A 1 82 ? 7.680 -5.260 10.050 1.00 69.75 82 ARG A O 1
#

Mean predicted aligned error: 2.33 Å

pLDDT: mean 96.64, std 3.83, range [69.75, 98.69]

Foldseek 3Di:
DVVVPDQADEFELQDLVRVLVVCVVVPPREYEYEQPDPNPRDPVSNVVRHDPRYYYDDDCQQPVDPHNVVSVVVVVVVVVVD

Sequence (82 aa):
AKRLKVDAVV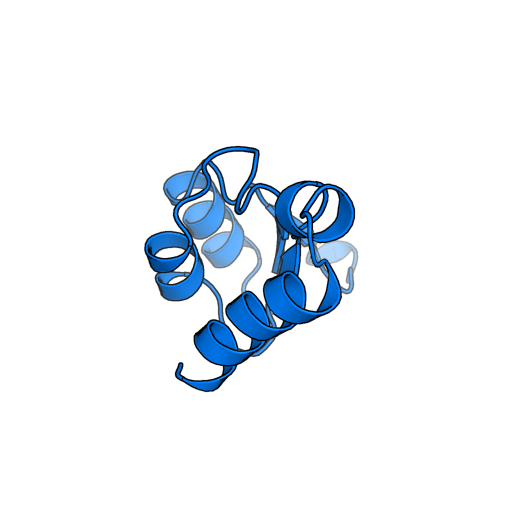APATRPERLKTIKDIVGDIAVMSPGIGAQGGDLNKVLDILTEDDYIIVGRDIYESENPANRAEYYYNILRLR

Nearest PDB structures (foldseek):
  4luj-assembly1_B  TM=9.618E-01  e=1.729E-08  Methanocaldococcus jannaschii DSM 2661
  2ffc-assembly1_A-2  TM=9.239E-01  e=5.481E-05  Plasmodium vivax
  6dsr-assembly1_B  TM=9.128E-01  e=5.131E-05  Plasmodium falciparum
  2guu-assembly1_A-2  TM=8.698E-01  e=7.139E-05  Plasmodium vivax
  4dbd-assembly1_A-2  TM=8.544E-01  e=2.195E-04  Saccharolobus solfataricus 98/2

Secondary structure (DSSP, 8-state):
-GGGT-SEEE--TT-HHHHHHHHHHHTTSEEEEE-BSTT-B-HHHHHTT--TT-EEE--HHHHTSSSHHHHHHHHHHHHHT-

Solvent-accessible surface area (backbone atoms only — not comparable to full-atom values): 4720 Å² total; per-residue (Å²): 97,79,94,73,66,52,78,60,48,80,41,50,28,64,38,51,71,59,32,44,56,48,46,70,72,57,54,90,47,25,42,39,24,43,32,38,59,79,66,67,14,52,61,67,64,37,56,75,66,53,56,93,77,35,43,78,40,70,51,62,53,25,77,70,37,99,49,36,69,64,45,47,48,54,53,50,55,57,60,74,76,109